Protein AF-A0A8I1LEV1-F1 (afdb_monomer_lite)

Radius of gyration: 18.65 Å; chains: 1; bounding box: 27×51×37 Å

Sequence (97 aa):
MQTAKLFINGRSQAVRLPKNLRFSGTDVFIGKIGKMVVLIPKDDRGHHSSIALINLPMILWIAEINLARILGKDSSAIHARYKHLYLYNQEKTSQCY

Secondary structure (DSSP, 8-state):
-----EEEETTEEEEPPPGGG--SSS-EEEEEETTEEEEEES--TTSTTHHHHHHHHHHHHHHHHHHHHHTT---HHHHHHHHHHHHHHHHHHHTT-

Structure (mmCIF, N/CA/C/O backbone):
data_AF-A0A8I1LEV1-F1
#
_entry.id   AF-A0A8I1LEV1-F1
#
loop_
_atom_site.group_PDB
_atom_site.id
_atom_site.type_symbol
_atom_site.label_atom_id
_atom_site.label_alt_id
_atom_site.label_comp_id
_atom_site.label_asym_id
_atom_site.label_entity_id
_atom_site.label_seq_id
_atom_site.pdbx_PDB_ins_code
_atom_site.Cartn_x
_atom_site.Cartn_y
_atom_site.Cartn_z
_atom_site.occupancy
_atom_site.B_iso_or_equiv
_atom_site.auth_seq_id
_atom_site.auth_comp_id
_atom_site.auth_asym_id
_atom_site.auth_atom_id
_atom_site.pdbx_PDB_model_num
ATOM 1 N N . MET A 1 1 ? -15.257 -4.211 5.686 1.00 68.12 1 MET A N 1
ATOM 2 C CA . MET A 1 1 ? -13.779 -4.266 5.748 1.00 68.12 1 MET A CA 1
ATOM 3 C C . MET A 1 1 ? -13.326 -5.520 5.014 1.00 68.12 1 MET A C 1
ATOM 5 O O . MET A 1 1 ? -13.869 -6.578 5.303 1.00 68.12 1 MET A O 1
ATOM 9 N N . GLN A 1 2 ? -12.433 -5.412 4.028 1.00 84.25 2 GLN A N 1
ATOM 10 C CA . GLN A 1 2 ? -11.909 -6.578 3.300 1.00 84.25 2 GLN A CA 1
ATOM 11 C C . GLN A 1 2 ? -10.573 -7.013 3.911 1.00 84.25 2 GLN A C 1
ATOM 13 O O . GLN A 1 2 ? -9.787 -6.170 4.337 1.00 84.25 2 GLN A O 1
ATOM 18 N N . THR A 1 3 ? -10.321 -8.319 3.963 1.00 91.50 3 THR A N 1
ATOM 19 C CA . THR A 1 3 ? -9.046 -8.893 4.410 1.00 91.50 3 THR A CA 1
ATOM 20 C C . THR A 1 3 ? -8.311 -9.506 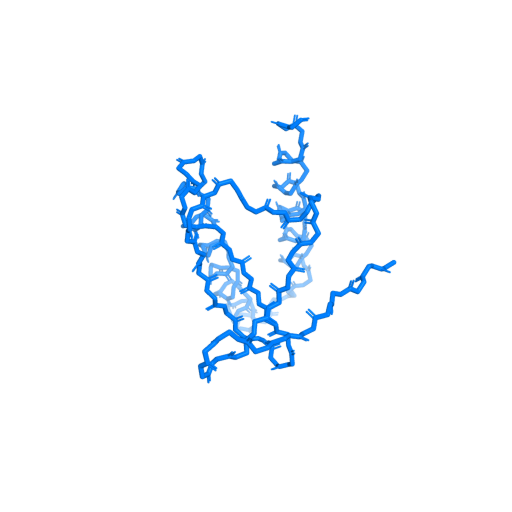3.220 1.00 91.50 3 THR A C 1
ATOM 22 O O . THR A 1 3 ? -8.925 -9.930 2.241 1.00 91.50 3 THR A O 1
ATOM 25 N N . ALA A 1 4 ? -6.984 -9.547 3.291 1.00 92.94 4 ALA A N 1
ATOM 26 C CA . ALA A 1 4 ? -6.143 -10.207 2.300 1.00 92.94 4 ALA A CA 1
ATOM 27 C C . ALA A 1 4 ? -5.310 -11.292 2.982 1.00 92.94 4 ALA A C 1
ATOM 29 O O . ALA A 1 4 ? -4.886 -11.135 4.128 1.00 92.94 4 ALA A O 1
ATOM 30 N N . LYS A 1 5 ? -5.065 -12.400 2.278 1.00 93.50 5 LYS A N 1
ATOM 31 C CA . LYS A 1 5 ? -4.175 -13.450 2.779 1.00 93.50 5 LYS A CA 1
ATOM 32 C C . LYS A 1 5 ? -2.717 -13.037 2.588 1.00 93.50 5 LYS A C 1
ATOM 34 O O . LYS A 1 5 ? -2.328 -12.584 1.508 1.00 93.50 5 LYS A O 1
ATOM 39 N N . LEU A 1 6 ? -1.926 -13.247 3.636 1.00 96.00 6 LEU A N 1
ATOM 40 C CA . LEU A 1 6 ? -0.470 -13.210 3.576 1.00 96.00 6 LEU A CA 1
ATOM 41 C C . LEU A 1 6 ? 0.038 -14.537 3.014 1.00 96.00 6 LEU A C 1
ATOM 43 O O . LEU A 1 6 ? -0.513 -15.596 3.319 1.00 96.00 6 LEU A O 1
ATOM 47 N N . PHE A 1 7 ? 1.082 -14.482 2.201 1.00 97.44 7 PHE A N 1
ATOM 48 C CA . PHE A 1 7 ? 1.742 -15.665 1.660 1.00 97.44 7 PHE A CA 1
ATOM 49 C C . PHE A 1 7 ? 3.243 -15.414 1.505 1.00 97.44 7 PHE A C 1
ATOM 51 O O . PHE A 1 7 ? 3.711 -14.288 1.672 1.00 97.44 7 PHE A O 1
ATOM 58 N N . ILE A 1 8 ? 4.002 -16.467 1.212 1.00 97.94 8 ILE A N 1
ATOM 59 C CA . ILE A 1 8 ? 5.441 -16.377 0.956 1.00 97.94 8 ILE A CA 1
ATOM 60 C C . ILE A 1 8 ? 5.683 -16.390 -0.555 1.00 97.94 8 ILE A C 1
ATOM 62 O O . ILE A 1 8 ? 5.133 -17.229 -1.266 1.00 97.94 8 ILE A O 1
ATOM 66 N N . ASN A 1 9 ? 6.505 -15.461 -1.039 1.00 96.12 9 ASN A N 1
ATOM 67 C CA . ASN A 1 9 ? 7.028 -15.436 -2.400 1.00 96.12 9 ASN A CA 1
ATOM 68 C C . ASN A 1 9 ? 8.561 -15.497 -2.332 1.00 96.12 9 ASN A C 1
ATOM 70 O O . ASN A 1 9 ? 9.213 -14.541 -1.906 1.00 96.12 9 ASN A O 1
ATOM 74 N N . GLY A 1 10 ? 9.135 -16.650 -2.681 1.00 96.56 10 GLY A N 1
ATOM 75 C CA . GLY A 1 10 ? 10.556 -16.919 -2.469 1.00 96.56 10 GLY A CA 1
ATOM 76 C C . GLY A 1 10 ? 10.918 -16.889 -0.981 1.00 96.56 10 GLY A C 1
ATOM 77 O O . GLY A 1 10 ? 10.407 -17.685 -0.200 1.00 96.56 10 GLY A O 1
ATOM 78 N N . ARG A 1 11 ? 11.800 -15.963 -0.583 1.00 97.44 11 ARG A N 1
ATOM 79 C CA . ARG A 1 11 ? 12.214 -15.754 0.822 1.00 97.44 11 ARG A CA 1
ATOM 80 C C . ARG A 1 11 ? 11.486 -14.586 1.501 1.00 97.44 11 ARG A C 1
ATOM 82 O O . ARG A 1 11 ? 11.838 -14.213 2.616 1.00 97.44 11 ARG A O 1
ATOM 89 N N . SER A 1 12 ? 10.500 -13.991 0.833 1.00 97.31 12 SER A N 1
ATOM 90 C CA . SER A 1 12 ? 9.831 -12.769 1.282 1.00 97.31 12 SER A CA 1
ATOM 91 C C . SER A 1 12 ? 8.356 -13.010 1.586 1.00 97.31 12 SER A C 1
ATOM 93 O O . SER A 1 12 ? 7.703 -13.846 0.964 1.00 97.31 12 SER A O 1
ATOM 95 N N . GLN A 1 13 ? 7.812 -12.240 2.527 1.00 97.12 13 GLN A N 1
ATOM 96 C CA . GLN A 1 13 ? 6.372 -12.179 2.761 1.00 97.12 13 GLN A CA 1
ATOM 97 C C . GLN A 1 13 ? 5.709 -11.256 1.732 1.00 97.12 13 GLN A C 1
ATOM 99 O O . GLN A 1 13 ? 6.248 -10.205 1.391 1.00 97.12 13 GLN A O 1
ATOM 104 N N . ALA A 1 14 ? 4.529 -11.641 1.257 1.00 96.31 14 ALA A N 1
ATOM 105 C CA . ALA A 1 14 ? 3.751 -10.907 0.272 1.00 96.31 14 ALA A CA 1
ATOM 106 C C . ALA A 1 14 ? 2.257 -10.887 0.629 1.00 96.31 14 ALA A C 1
ATOM 108 O O . ALA A 1 14 ? 1.747 -11.743 1.358 1.00 96.31 14 ALA A O 1
ATOM 109 N N . VAL A 1 15 ? 1.547 -9.901 0.076 1.00 95.56 15 VAL A N 1
ATOM 110 C CA . VAL A 1 15 ? 0.089 -9.750 0.182 1.00 95.56 15 VAL A CA 1
ATOM 111 C C . VAL A 1 15 ? -0.507 -9.792 -1.216 1.00 95.56 15 VAL A C 1
ATOM 113 O O . VAL A 1 15 ? -0.001 -9.140 -2.128 1.00 95.56 15 VAL A O 1
ATOM 116 N N . ARG A 1 16 ? -1.588 -10.553 -1.410 1.00 94.38 16 ARG A N 1
ATOM 117 C CA . ARG A 1 16 ? -2.297 -10.573 -2.695 1.00 94.38 16 ARG A CA 1
ATOM 118 C C . ARG A 1 16 ? -3.364 -9.488 -2.695 1.00 94.38 16 ARG A C 1
ATOM 120 O O . ARG A 1 16 ? -4.307 -9.568 -1.913 1.00 94.38 16 ARG A O 1
ATOM 127 N N . LEU A 1 17 ? -3.241 -8.516 -3.596 1.00 93.31 17 LEU A N 1
ATOM 128 C CA . LEU A 1 17 ? -4.230 -7.450 -3.735 1.00 93.31 17 LEU A CA 1
ATOM 129 C C . LEU A 1 17 ? -5.499 -7.962 -4.449 1.00 93.31 17 LEU A C 1
ATOM 131 O O . LEU A 1 17 ? -5.400 -8.526 -5.550 1.00 93.31 17 LEU A O 1
ATOM 135 N N . PRO A 1 18 ? -6.693 -7.772 -3.850 1.00 91.38 18 PRO A N 1
ATOM 136 C CA . PRO A 1 18 ? -7.975 -7.939 -4.530 1.00 91.38 18 PRO A CA 1
ATOM 137 C C . PRO A 1 18 ? -8.052 -7.106 -5.812 1.00 91.38 18 PRO A C 1
ATOM 139 O O . PRO A 1 18 ? -7.385 -6.082 -5.929 1.00 91.38 18 PRO A O 1
ATOM 142 N N . LYS A 1 19 ? -8.874 -7.528 -6.782 1.00 90.81 19 LYS A N 1
ATOM 143 C CA . LYS A 1 19 ? -8.949 -6.896 -8.115 1.00 90.81 19 LYS A CA 1
ATOM 144 C C . LYS A 1 19 ? -9.206 -5.383 -8.045 1.00 90.81 19 LYS A C 1
ATOM 146 O O . LYS A 1 19 ? -8.584 -4.641 -8.791 1.00 90.81 19 LYS A O 1
ATOM 151 N N . ASN A 1 20 ? -10.076 -4.953 -7.136 1.00 90.50 20 ASN A N 1
ATOM 152 C CA . ASN A 1 20 ? -10.455 -3.557 -6.903 1.00 90.50 20 ASN A CA 1
ATOM 153 C C . ASN A 1 20 ? -9.393 -2.718 -6.166 1.00 90.50 20 ASN A C 1
ATOM 155 O O . ASN A 1 20 ? -9.575 -1.515 -6.050 1.00 90.50 20 ASN A O 1
ATOM 159 N N . LEU A 1 21 ? -8.323 -3.331 -5.647 1.00 90.75 21 LEU A N 1
ATOM 160 C CA . LEU A 1 21 ? -7.245 -2.656 -4.907 1.00 90.75 21 LEU A CA 1
ATOM 161 C C . LEU A 1 21 ? -5.888 -2.759 -5.622 1.00 90.75 21 LEU A C 1
ATOM 163 O O . LEU A 1 21 ? -4.846 -2.561 -5.003 1.00 90.75 21 LEU A O 1
ATOM 167 N N . ARG A 1 22 ? -5.873 -3.147 -6.902 1.00 90.44 22 ARG A N 1
ATOM 168 C CA . ARG A 1 22 ? -4.637 -3.238 -7.689 1.00 90.44 22 ARG A CA 1
ATOM 169 C C . ARG A 1 22 ? -4.189 -1.852 -8.139 1.00 90.44 22 ARG A C 1
ATOM 171 O O . ARG A 1 22 ? -5.013 -1.031 -8.522 1.00 90.44 22 ARG A O 1
ATOM 178 N N . PHE A 1 23 ? -2.878 -1.640 -8.148 1.00 90.00 23 PHE A N 1
ATOM 179 C CA . PHE A 1 23 ? -2.262 -0.460 -8.747 1.00 90.00 23 PHE A CA 1
ATOM 180 C C . PHE A 1 23 ? -2.147 -0.636 -10.268 1.00 90.00 23 PHE A C 1
ATOM 182 O O . PHE A 1 23 ? -2.026 -1.761 -10.754 1.00 90.00 23 PHE A O 1
ATOM 189 N N . SER A 1 24 ? -2.188 0.469 -11.012 1.00 85.19 24 SER A N 1
ATOM 190 C CA . SER A 1 24 ? -1.978 0.494 -12.466 1.00 85.19 24 SER A CA 1
ATOM 191 C C . SER A 1 24 ? -0.500 0.378 -12.864 1.00 85.19 24 SER A C 1
ATOM 193 O O . SER A 1 24 ? -0.204 -0.092 -13.958 1.00 85.19 2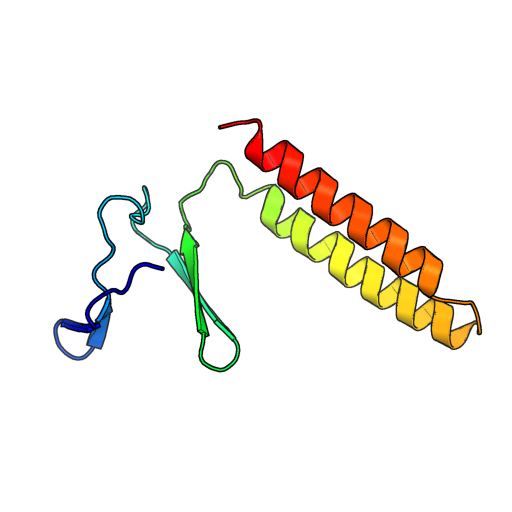4 SER A O 1
ATOM 195 N N . GLY A 1 25 ? 0.418 0.791 -11.984 1.00 85.88 25 GLY A N 1
ATOM 196 C CA . GLY A 1 25 ? 1.865 0.765 -12.215 1.00 85.88 25 GLY A CA 1
ATOM 197 C C . GLY A 1 25 ? 2.559 -0.530 -11.780 1.00 85.88 25 GLY A C 1
ATOM 198 O O . GLY A 1 25 ? 1.948 -1.440 -11.218 1.00 85.88 25 GLY A O 1
ATOM 199 N N . THR A 1 26 ? 3.87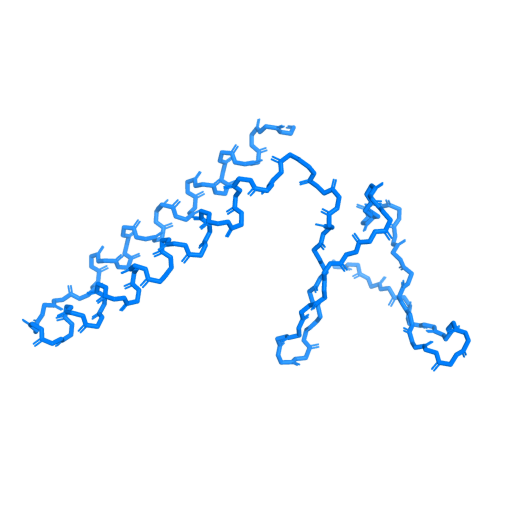2 -0.587 -12.012 1.00 89.12 26 THR A N 1
ATOM 200 C CA . THR A 1 26 ? 4.736 -1.726 -11.649 1.00 89.12 26 THR A CA 1
ATOM 201 C C . THR A 1 26 ? 5.292 -1.639 -10.234 1.00 89.12 26 THR A C 1
ATOM 203 O O . THR A 1 26 ? 5.523 -2.667 -9.600 1.00 89.12 26 THR A O 1
ATOM 206 N N . ASP A 1 27 ? 5.482 -0.421 -9.724 1.00 89.94 27 ASP A N 1
ATOM 207 C CA . ASP A 1 27 ? 6.201 -0.176 -8.480 1.00 89.94 27 ASP A CA 1
ATOM 208 C C . ASP A 1 27 ? 5.438 0.746 -7.528 1.00 89.94 27 ASP A C 1
ATOM 210 O O . ASP A 1 27 ? 4.680 1.636 -7.929 1.00 89.94 27 ASP A O 1
ATOM 214 N N . VAL A 1 28 ? 5.704 0.563 -6.235 1.00 92.00 28 VAL A N 1
ATOM 215 C CA . VAL A 1 28 ? 5.157 1.373 -5.143 1.00 92.00 28 VAL A CA 1
ATOM 216 C C . VAL A 1 28 ? 6.275 1.841 -4.206 1.00 92.00 28 VAL A C 1
ATOM 218 O O . VAL A 1 28 ? 7.282 1.157 -4.019 1.00 92.00 28 VAL A O 1
ATOM 221 N N . PHE A 1 29 ? 6.110 3.010 -3.596 1.00 86.94 29 PHE A N 1
ATOM 222 C CA . PHE A 1 29 ? 6.800 3.377 -2.366 1.00 86.94 29 PHE A CA 1
ATOM 223 C C . PHE A 1 29 ? 6.146 2.666 -1.180 1.00 86.94 29 PHE A C 1
ATOM 225 O O . PHE A 1 29 ? 4.934 2.444 -1.166 1.00 86.94 29 PHE A O 1
ATOM 232 N N . ILE A 1 30 ? 6.953 2.326 -0.176 1.00 90.31 30 ILE A N 1
ATOM 233 C CA . ILE A 1 30 ? 6.515 1.601 1.018 1.00 90.31 30 ILE A CA 1
ATOM 234 C C . ILE A 1 30 ? 6.887 2.427 2.247 1.00 90.31 30 ILE A C 1
ATOM 236 O O . ILE A 1 30 ? 8.044 2.805 2.413 1.00 90.31 30 ILE A O 1
ATOM 240 N N . GLY A 1 31 ? 5.910 2.680 3.116 1.00 85.19 31 GLY A N 1
ATOM 241 C CA . GLY A 1 31 ? 6.097 3.328 4.413 1.00 85.19 31 GLY A CA 1
ATOM 242 C C . GLY A 1 31 ? 5.517 2.485 5.546 1.00 85.19 31 GLY A C 1
ATOM 243 O O . GLY A 1 31 ? 4.546 1.754 5.351 1.00 85.19 31 GLY A O 1
ATOM 244 N N . LYS A 1 32 ? 6.094 2.587 6.746 1.00 88.81 32 LYS A N 1
ATOM 245 C CA . LYS A 1 32 ? 5.601 1.900 7.948 1.00 88.81 32 LYS A CA 1
ATOM 246 C C . LYS A 1 32 ? 5.246 2.916 9.027 1.00 88.81 32 LYS A C 1
ATOM 248 O O . LYS A 1 32 ? 6.075 3.746 9.381 1.00 88.81 32 LYS A O 1
ATOM 253 N N . ILE A 1 33 ? 4.035 2.814 9.574 1.00 88.31 33 ILE A N 1
ATOM 254 C CA . ILE A 1 33 ? 3.544 3.664 10.667 1.00 88.31 33 ILE A CA 1
ATOM 255 C C . ILE A 1 33 ? 3.007 2.744 11.763 1.00 88.31 33 ILE A C 1
ATOM 257 O O . ILE A 1 33 ? 1.946 2.134 11.627 1.00 88.31 33 ILE A O 1
ATOM 261 N N . GLY A 1 34 ? 3.778 2.579 12.840 1.00 93.25 34 GLY A N 1
ATOM 262 C CA . GLY A 1 34 ? 3.467 1.609 13.891 1.00 93.25 34 GLY A CA 1
ATOM 263 C C . GLY A 1 34 ? 3.343 0.184 13.333 1.00 93.25 34 GLY A C 1
ATOM 264 O O . GLY A 1 34 ? 4.323 -0.393 12.856 1.00 93.25 34 GLY A O 1
ATOM 265 N N . LYS A 1 35 ? 2.131 -0.384 13.391 1.00 90.94 35 LYS A N 1
ATOM 266 C CA . LYS A 1 35 ? 1.802 -1.720 12.853 1.00 90.94 35 LYS A CA 1
ATOM 267 C C . LYS A 1 35 ? 1.241 -1.691 11.422 1.00 90.94 35 LYS A C 1
ATOM 269 O O . LYS A 1 35 ? 0.948 -2.747 10.872 1.00 90.94 35 LYS A O 1
ATOM 274 N N . MET A 1 36 ? 1.079 -0.510 10.827 1.00 90.12 36 MET A N 1
ATOM 275 C CA . MET A 1 36 ? 0.502 -0.331 9.495 1.00 90.12 36 MET A CA 1
ATOM 276 C C . MET A 1 36 ? 1.596 -0.231 8.431 1.00 90.12 36 MET A C 1
ATOM 278 O O . MET A 1 36 ? 2.654 0.356 8.672 1.00 90.12 36 MET A O 1
ATOM 282 N N . VAL A 1 37 ? 1.313 -0.770 7.245 1.00 92.75 37 VAL A N 1
ATOM 283 C CA . VAL A 1 37 ? 2.127 -0.598 6.035 1.00 92.75 37 VAL A CA 1
ATOM 284 C C . VAL A 1 37 ? 1.311 0.198 5.027 1.00 92.75 37 VAL A C 1
ATOM 286 O O . VAL A 1 37 ? 0.168 -0.151 4.740 1.00 92.75 37 VAL A O 1
ATOM 289 N N . VAL A 1 38 ? 1.900 1.270 4.509 1.00 90.25 38 VAL A N 1
ATOM 290 C CA . VAL A 1 38 ? 1.309 2.160 3.509 1.00 90.25 38 VAL A CA 1
ATOM 291 C C . VAL A 1 38 ? 2.036 1.935 2.189 1.00 90.25 38 VAL A C 1
ATOM 293 O O . VAL A 1 38 ? 3.266 1.966 2.150 1.00 90.25 38 VAL A O 1
ATOM 296 N N . LEU A 1 39 ? 1.275 1.695 1.122 1.00 91.69 39 LEU A N 1
ATOM 297 C CA . LEU A 1 39 ? 1.781 1.518 -0.238 1.00 91.69 39 LEU A CA 1
ATOM 298 C C . LEU A 1 39 ? 1.302 2.693 -1.094 1.00 91.69 39 LEU A C 1
ATOM 300 O O . LEU A 1 39 ? 0.112 3.005 -1.074 1.00 91.69 39 LEU A O 1
ATOM 304 N N . ILE A 1 40 ? 2.211 3.334 -1.827 1.00 86.88 40 ILE A N 1
ATOM 305 C CA . ILE A 1 40 ? 1.918 4.511 -2.662 1.00 86.88 40 ILE A CA 1
ATOM 306 C C . ILE A 1 40 ? 2.446 4.244 -4.079 1.00 86.88 40 ILE A C 1
ATOM 308 O O . ILE A 1 40 ? 3.630 3.942 -4.204 1.00 86.88 40 ILE A O 1
ATOM 312 N N . PRO A 1 41 ? 1.641 4.332 -5.149 1.00 87.25 41 PRO A N 1
ATOM 313 C CA . PRO A 1 41 ? 2.111 4.073 -6.513 1.00 87.25 41 PRO A CA 1
ATOM 314 C C . PRO A 1 41 ? 3.227 5.039 -6.940 1.00 87.25 41 PRO A C 1
ATOM 316 O O . PRO A 1 41 ? 3.149 6.239 -6.689 1.00 87.25 41 PRO A O 1
ATOM 319 N N . LYS A 1 42 ? 4.278 4.516 -7.590 1.00 81.56 42 LYS A N 1
ATOM 320 C CA . LYS A 1 42 ? 5.388 5.327 -8.131 1.00 81.56 42 LYS A CA 1
ATOM 321 C C . LYS A 1 42 ? 5.071 5.943 -9.488 1.00 81.56 42 LYS A C 1
ATOM 323 O O . LYS A 1 42 ? 5.442 7.086 -9.747 1.00 81.56 42 LYS A O 1
ATOM 328 N N . ASP A 1 43 ? 4.407 5.170 -10.344 1.00 72.12 43 ASP A N 1
ATOM 329 C CA . ASP A 1 43 ? 4.139 5.537 -11.740 1.00 72.12 43 ASP A CA 1
ATOM 330 C C . ASP A 1 43 ? 2.896 6.420 -11.906 1.00 72.12 43 ASP A C 1
ATOM 332 O O . ASP A 1 43 ? 2.361 6.577 -13.001 1.00 72.12 43 ASP A O 1
ATOM 336 N N . ASP A 1 44 ? 2.419 7.019 -10.817 1.00 64.31 44 ASP A N 1
ATOM 337 C CA . ASP A 1 44 ? 1.319 7.961 -10.894 1.00 64.31 44 ASP A CA 1
ATOM 338 C C . ASP A 1 44 ? 1.822 9.320 -11.404 1.00 64.31 44 ASP A C 1
ATOM 340 O O . ASP A 1 44 ? 1.988 10.299 -10.674 1.00 64.31 44 ASP A O 1
ATOM 344 N N . ARG A 1 45 ? 2.150 9.348 -12.702 1.00 52.72 45 ARG A N 1
ATOM 345 C CA . ARG A 1 45 ? 2.647 10.510 -13.453 1.00 52.72 45 ARG A CA 1
ATOM 346 C C . ARG A 1 45 ? 1.668 11.694 -13.434 1.00 52.72 45 ARG A C 1
ATOM 348 O O . ARG A 1 45 ? 2.085 12.804 -13.748 1.00 52.72 45 ARG A O 1
ATOM 355 N N . GLY A 1 46 ? 0.418 11.489 -13.006 1.00 50.47 46 GLY A N 1
ATOM 356 C CA . GLY A 1 46 ? -0.573 12.546 -12.778 1.00 50.47 46 GLY A CA 1
ATOM 357 C C . GLY A 1 46 ? -0.456 13.274 -11.431 1.00 50.47 46 GLY A C 1
ATOM 358 O O . GLY A 1 46 ? -1.036 14.344 -11.278 1.00 50.47 46 GLY A O 1
ATOM 359 N N . HIS A 1 47 ? 0.315 12.751 -10.467 1.00 49.44 47 HIS A N 1
ATOM 360 C CA . HIS A 1 47 ? 0.302 13.229 -9.074 1.00 49.44 47 HIS A CA 1
ATOM 361 C C . HIS A 1 47 ? 1.662 13.703 -8.523 1.00 49.44 47 HIS A C 1
ATOM 363 O O . HIS A 1 47 ? 1.747 14.124 -7.365 1.00 49.44 47 HIS A O 1
ATOM 369 N N . HIS A 1 48 ? 2.727 13.739 -9.336 1.00 43.12 48 HIS A N 1
ATOM 370 C CA . HIS A 1 48 ? 4.037 14.282 -8.917 1.00 43.12 48 HIS A CA 1
ATOM 371 C C . HIS A 1 48 ? 4.011 15.788 -8.592 1.00 43.12 48 HIS A C 1
ATOM 373 O O . HIS A 1 48 ? 4.912 16.283 -7.921 1.00 43.12 48 HIS A O 1
ATOM 379 N N . SER A 1 49 ? 2.952 16.514 -8.960 1.00 43.69 49 SER A N 1
ATOM 380 C CA . SER A 1 49 ? 2.717 17.886 -8.484 1.00 43.69 49 SER A CA 1
ATOM 381 C C . SER A 1 49 ? 2.143 17.947 -7.059 1.00 43.69 49 SER A C 1
ATOM 383 O O . SER A 1 49 ? 2.243 18.980 -6.406 1.00 43.69 49 SER A O 1
ATOM 385 N N . SER A 1 50 ? 1.580 16.853 -6.532 1.00 50.16 50 SER A N 1
ATOM 386 C CA . SER A 1 50 ? 0.839 16.848 -5.261 1.00 50.16 50 SER A CA 1
ATOM 387 C C . SER A 1 50 ? 1.698 16.469 -4.051 1.00 50.16 50 SER A C 1
ATOM 389 O O . SER A 1 50 ? 1.485 17.003 -2.972 1.00 50.16 50 SER A O 1
ATOM 391 N N . ILE A 1 51 ? 2.706 15.601 -4.185 1.00 46.81 51 ILE A N 1
ATOM 392 C CA . ILE A 1 51 ? 3.514 15.147 -3.029 1.00 46.81 51 ILE A CA 1
ATOM 393 C C . ILE A 1 51 ? 4.395 16.282 -2.469 1.00 46.81 51 ILE A C 1
ATOM 395 O O . ILE A 1 51 ? 4.573 16.394 -1.254 1.00 46.81 51 ILE A O 1
ATOM 399 N N . ALA A 1 52 ? 4.879 17.181 -3.332 1.00 44.78 52 ALA A N 1
ATOM 400 C CA . ALA A 1 52 ? 5.544 18.413 -2.902 1.00 44.78 52 ALA A CA 1
ATOM 401 C C . ALA A 1 52 ? 4.558 19.389 -2.223 1.00 44.78 52 ALA A C 1
ATOM 403 O O . ALA A 1 52 ? 4.889 19.994 -1.203 1.00 44.78 52 ALA A O 1
ATOM 404 N N . LEU A 1 53 ? 3.323 19.481 -2.732 1.00 48.41 53 LEU A N 1
ATOM 405 C CA . LEU A 1 53 ? 2.259 20.338 -2.195 1.00 48.41 53 LEU A CA 1
ATOM 406 C C . LEU A 1 53 ? 1.563 19.777 -0.943 1.00 48.41 53 LEU A C 1
ATOM 408 O O . LEU A 1 53 ? 0.896 20.537 -0.255 1.00 48.41 53 LEU A O 1
ATOM 412 N N . ILE A 1 54 ? 1.704 18.489 -0.615 1.00 51.53 54 ILE A N 1
ATOM 413 C CA . ILE A 1 54 ? 1.143 17.885 0.609 1.00 51.53 54 ILE A CA 1
ATOM 414 C C . ILE A 1 54 ? 2.072 18.115 1.811 1.00 51.53 54 ILE A C 1
ATOM 416 O O . ILE A 1 54 ? 1.600 18.333 2.927 1.00 51.53 54 ILE A O 1
ATOM 420 N N . ASN A 1 55 ? 3.391 18.119 1.595 1.00 51.09 55 ASN A N 1
ATOM 421 C CA . ASN A 1 55 ? 4.367 18.314 2.673 1.00 51.09 55 ASN A CA 1
ATOM 422 C C . ASN A 1 55 ? 4.560 19.789 3.052 1.00 51.09 55 ASN A C 1
ATOM 424 O O . ASN A 1 55 ? 4.794 20.099 4.220 1.00 51.09 55 ASN A O 1
ATOM 428 N N . LEU A 1 56 ? 4.428 20.704 2.087 1.00 55.94 56 LEU A N 1
ATOM 429 C CA . LEU A 1 56 ? 4.629 22.134 2.313 1.00 55.94 56 LEU A CA 1
ATOM 430 C C . LEU A 1 56 ? 3.619 22.777 3.290 1.00 55.94 56 LEU A C 1
ATOM 432 O O . LEU A 1 56 ? 4.066 23.479 4.197 1.00 55.94 56 LEU A O 1
ATOM 436 N N . PRO A 1 57 ? 2.293 22.531 3.202 1.00 67.69 57 PRO A N 1
ATOM 437 C CA . PRO A 1 57 ? 1.344 23.108 4.144 1.00 67.69 57 PRO A CA 1
ATOM 438 C C . PRO A 1 57 ? 1.529 22.518 5.545 1.00 67.69 57 PRO A C 1
ATOM 440 O O . PRO A 1 57 ? 1.374 23.246 6.517 1.00 67.69 57 PRO A O 1
ATOM 443 N N . MET A 1 58 ? 1.932 21.249 5.673 1.00 65.62 58 MET A N 1
ATOM 444 C CA . MET A 1 58 ? 2.091 20.592 6.976 1.00 65.62 58 MET A CA 1
ATOM 445 C C . MET A 1 58 ? 3.321 21.107 7.734 1.00 65.62 58 MET A C 1
ATOM 447 O O . MET A 1 58 ? 3.236 21.405 8.924 1.00 65.62 58 MET A O 1
ATOM 451 N N . ILE A 1 59 ? 4.444 21.300 7.036 1.00 73.69 59 ILE A N 1
ATOM 452 C CA . ILE A 1 59 ? 5.661 21.888 7.617 1.00 73.69 59 ILE A CA 1
ATOM 453 C C . ILE A 1 59 ? 5.437 23.363 7.974 1.00 73.69 59 ILE A C 1
ATOM 455 O O . ILE A 1 59 ? 5.802 23.788 9.071 1.00 73.69 59 ILE A O 1
ATOM 459 N N . LEU A 1 60 ? 4.793 24.132 7.087 1.00 73.50 60 LEU A N 1
ATOM 460 C CA . LEU A 1 60 ? 4.453 25.531 7.356 1.00 73.50 60 LEU A CA 1
ATOM 461 C C . LEU A 1 60 ? 3.487 25.653 8.546 1.00 73.50 60 LEU A C 1
ATOM 463 O O . LEU A 1 60 ? 3.673 26.508 9.405 1.00 73.50 60 LEU A O 1
ATOM 467 N N . TRP A 1 61 ? 2.519 24.744 8.659 1.00 77.81 61 TRP A N 1
ATOM 468 C CA . TRP A 1 61 ? 1.585 24.674 9.783 1.00 77.81 61 TRP A CA 1
ATOM 469 C C . TRP A 1 61 ? 2.273 24.361 11.116 1.00 77.81 61 TRP A C 1
ATOM 471 O O . TRP A 1 61 ? 1.997 25.023 12.117 1.00 77.81 61 TRP A O 1
ATOM 481 N N . ILE A 1 62 ? 3.211 23.405 11.145 1.00 76.75 62 ILE A N 1
ATOM 482 C CA . ILE A 1 62 ? 4.013 23.125 12.348 1.00 76.75 62 ILE A CA 1
ATOM 483 C C . ILE A 1 62 ? 4.785 24.382 12.777 1.00 76.75 62 ILE A C 1
ATOM 485 O O . ILE A 1 62 ? 4.839 24.695 13.969 1.00 76.75 62 ILE A O 1
ATOM 489 N N . ALA A 1 63 ? 5.354 25.124 11.823 1.00 81.31 63 ALA A N 1
ATOM 490 C CA . ALA A 1 63 ? 6.050 26.374 12.109 1.00 81.31 63 ALA A CA 1
ATOM 491 C C . ALA A 1 63 ? 5.101 27.452 12.667 1.00 81.31 63 ALA A C 1
ATOM 493 O O . ALA A 1 63 ? 5.425 28.075 13.678 1.00 81.31 63 ALA A O 1
ATOM 494 N N . GLU A 1 64 ? 3.912 27.627 12.081 1.00 79.12 64 GLU A N 1
ATOM 495 C CA . GLU A 1 64 ? 2.898 28.578 12.557 1.00 79.12 64 GLU A CA 1
ATOM 496 C C . GLU A 1 64 ? 2.384 28.240 13.967 1.00 79.12 64 GLU A C 1
ATOM 498 O O . GLU A 1 64 ? 2.220 29.141 14.788 1.00 79.12 64 GLU A O 1
ATOM 503 N N . ILE A 1 65 ? 2.191 26.956 14.294 1.00 77.88 65 ILE A N 1
ATOM 504 C CA . ILE A 1 65 ? 1.800 26.517 15.646 1.00 77.88 65 ILE A CA 1
ATOM 505 C C . ILE A 1 65 ? 2.901 26.799 16.661 1.00 77.88 65 ILE A C 1
ATOM 507 O O . ILE A 1 65 ? 2.628 27.305 17.751 1.00 77.88 65 ILE A O 1
ATOM 511 N N . ASN A 1 66 ? 4.144 26.455 16.329 1.00 80.75 66 ASN A N 1
ATOM 512 C CA . ASN A 1 66 ? 5.264 26.694 17.231 1.00 80.75 66 ASN A CA 1
ATOM 513 C C . ASN A 1 66 ? 5.465 28.196 17.461 1.00 80.75 66 ASN A C 1
ATOM 515 O O . ASN A 1 66 ? 5.677 28.614 18.599 1.00 80.75 66 ASN A O 1
ATOM 519 N N . LEU A 1 67 ? 5.295 29.016 16.421 1.00 82.31 67 LEU A N 1
ATOM 520 C CA . LEU A 1 67 ? 5.339 30.470 16.529 1.00 82.31 67 LEU A CA 1
ATOM 521 C C . LEU A 1 67 ? 4.176 31.024 17.368 1.00 82.31 67 LEU A C 1
ATOM 523 O O . LEU A 1 67 ? 4.403 31.860 18.238 1.00 82.31 67 LEU A O 1
ATOM 527 N N . ALA A 1 68 ? 2.946 30.539 17.176 1.00 79.12 68 ALA A N 1
ATOM 528 C CA . ALA A 1 68 ? 1.794 30.945 17.985 1.00 79.12 68 ALA A CA 1
ATOM 529 C C . ALA A 1 68 ? 1.984 30.598 19.470 1.00 79.12 68 ALA A C 1
ATOM 531 O O . ALA A 1 68 ? 1.671 31.420 20.331 1.00 79.12 68 ALA A O 1
ATOM 532 N N . ARG A 1 69 ? 2.579 29.433 19.766 1.00 76.19 69 ARG A N 1
ATOM 533 C CA . ARG A 1 69 ? 2.938 29.022 21.131 1.00 76.19 69 ARG A CA 1
ATOM 534 C C . ARG A 1 69 ? 4.001 29.938 21.749 1.00 76.19 69 ARG A C 1
ATOM 536 O O . ARG A 1 69 ? 3.848 30.310 22.907 1.00 76.19 69 ARG A O 1
ATOM 543 N N . ILE A 1 70 ? 5.032 30.331 20.996 1.00 82.94 70 ILE A N 1
ATOM 544 C CA . ILE A 1 70 ? 6.066 31.279 21.461 1.00 82.94 70 ILE A CA 1
ATOM 545 C C . ILE A 1 70 ? 5.467 32.669 21.724 1.00 82.94 70 ILE A C 1
ATOM 547 O O . ILE A 1 70 ? 5.831 33.327 22.693 1.00 82.94 70 ILE A O 1
ATOM 551 N N . LEU A 1 71 ? 4.525 33.106 20.887 1.00 80.69 71 LEU A N 1
ATOM 552 C CA . LEU A 1 71 ? 3.878 34.417 20.986 1.00 80.69 71 LEU A CA 1
ATOM 553 C C . LEU A 1 71 ? 2.674 34.451 21.948 1.00 80.69 71 LEU A C 1
ATOM 555 O O . LEU A 1 71 ? 2.011 35.483 22.040 1.00 80.69 71 LEU A O 1
ATOM 559 N N . GLY A 1 72 ? 2.354 33.344 22.631 1.00 79.81 72 GLY A N 1
ATOM 560 C CA . GLY A 1 72 ? 1.217 33.250 23.555 1.00 79.81 72 GLY A CA 1
ATOM 561 C C . GLY A 1 72 ? -0.162 33.398 22.895 1.00 79.81 72 GLY A C 1
ATOM 562 O O . GLY A 1 72 ? -1.126 33.755 23.569 1.00 79.81 72 GLY A O 1
ATOM 563 N N . LYS A 1 73 ? -0.272 33.162 21.581 1.00 76.06 73 LYS A N 1
ATOM 564 C CA . LYS A 1 73 ? -1.526 33.283 20.822 1.00 76.06 73 LYS A CA 1
ATOM 565 C C . LYS A 1 73 ? -2.294 31.963 20.801 1.00 76.06 73 LYS A C 1
ATOM 567 O O . LYS A 1 73 ? -1.707 30.889 20.654 1.00 76.06 73 LYS A O 1
ATOM 572 N N . ASP A 1 74 ? -3.620 32.052 20.892 1.00 72.69 74 ASP A N 1
ATOM 573 C CA . ASP A 1 74 ? -4.495 30.885 20.783 1.00 72.69 74 ASP A CA 1
ATOM 574 C C . ASP A 1 74 ? -4.323 30.205 19.412 1.00 72.69 74 ASP A C 1
ATOM 576 O O . ASP A 1 74 ? -4.442 30.820 18.351 1.00 72.69 74 ASP A O 1
ATOM 580 N N . SER A 1 75 ? -4.003 28.912 19.449 1.00 70.06 75 SER A N 1
ATOM 581 C CA . SER A 1 75 ? -3.707 28.089 18.275 1.00 70.06 75 SER A CA 1
ATOM 582 C C . SER A 1 75 ? -4.961 27.450 17.664 1.00 70.06 75 SER A C 1
ATOM 584 O O . SER A 1 75 ? -4.869 26.802 16.617 1.00 70.06 75 SER A O 1
ATOM 586 N N . SER A 1 76 ? -6.130 27.611 18.291 1.00 70.81 76 SER A N 1
ATOM 587 C CA . SER A 1 76 ? -7.405 27.023 17.858 1.00 70.81 76 SER A CA 1
ATOM 588 C C . SER A 1 76 ?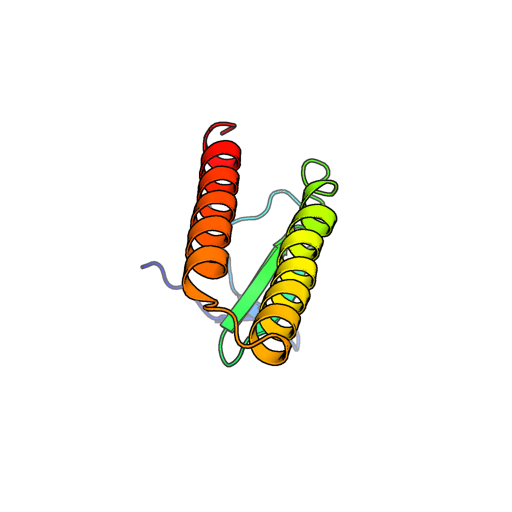 -7.810 27.445 16.434 1.00 70.81 76 SER A C 1
ATOM 590 O O . SER A 1 76 ? -8.201 26.608 15.615 1.00 70.81 76 SER A O 1
ATOM 592 N N . ALA A 1 77 ? -7.612 28.719 16.085 1.00 69.00 77 ALA A N 1
ATOM 593 C CA . ALA A 1 77 ? -7.919 29.267 14.762 1.00 69.00 77 ALA A CA 1
ATOM 594 C C . ALA A 1 77 ? -7.021 28.694 13.646 1.00 69.00 77 ALA A C 1
ATOM 596 O O . ALA A 1 77 ? -7.486 28.438 12.532 1.00 69.00 77 ALA A O 1
ATOM 597 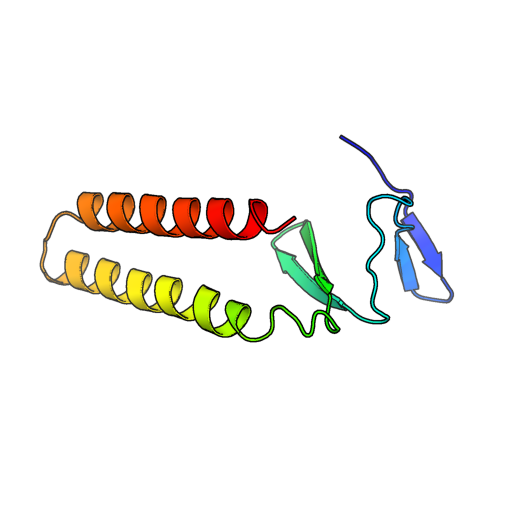N N . ILE A 1 78 ? -5.745 28.430 13.953 1.00 64.88 78 ILE A N 1
ATOM 598 C CA . ILE A 1 78 ? -4.776 27.832 13.018 1.00 64.88 78 ILE A CA 1
ATOM 599 C C . ILE A 1 78 ? -5.182 26.384 12.698 1.00 64.88 78 ILE A C 1
ATOM 601 O O . ILE A 1 78 ? -5.122 25.950 11.546 1.00 64.88 78 ILE A O 1
ATOM 605 N N . HIS A 1 79 ? -5.685 25.650 13.696 1.00 62.06 79 HIS A N 1
ATOM 606 C CA . HIS A 1 79 ? -6.192 24.287 13.514 1.00 62.06 79 HIS A CA 1
ATOM 607 C C . HIS A 1 79 ? -7.456 24.239 12.643 1.00 62.06 79 HIS A C 1
ATOM 609 O O . HIS A 1 79 ? -7.551 23.394 11.752 1.00 62.06 79 HIS A O 1
ATOM 615 N N . ALA A 1 80 ? -8.414 25.146 12.862 1.00 66.12 80 ALA A N 1
ATOM 616 C CA . ALA A 1 80 ? -9.657 25.190 12.089 1.00 66.12 80 ALA A CA 1
ATOM 617 C C . ALA A 1 80 ? -9.402 25.477 10.599 1.00 66.12 80 ALA A C 1
ATOM 619 O O . ALA A 1 80 ? -9.943 24.795 9.725 1.00 66.12 80 ALA A O 1
ATOM 620 N N . ARG A 1 81 ? -8.513 26.434 10.308 1.00 65.44 81 ARG A N 1
ATOM 621 C CA . ARG A 1 81 ? -8.137 26.806 8.939 1.00 65.44 81 ARG A CA 1
ATOM 622 C C . ARG A 1 81 ? -7.422 25.669 8.208 1.00 65.44 81 ARG A C 1
ATOM 624 O O . ARG A 1 81 ? -7.737 25.397 7.050 1.00 65.44 81 ARG A O 1
ATOM 631 N N . TYR A 1 82 ? -6.509 24.973 8.888 1.00 64.44 82 TYR A N 1
ATOM 632 C CA . TYR A 1 82 ? -5.796 23.841 8.298 1.00 64.44 82 TYR A CA 1
ATOM 633 C C . TYR A 1 82 ? -6.726 22.656 8.014 1.00 64.44 82 TYR A C 1
ATOM 635 O O . TYR A 1 82 ? -6.672 22.065 6.936 1.00 64.44 82 TYR A O 1
ATOM 643 N N . LYS A 1 83 ? -7.639 22.351 8.946 1.00 63.69 83 LYS A N 1
ATOM 644 C CA . LYS A 1 83 ? -8.650 21.301 8.770 1.00 63.69 83 LYS A CA 1
ATOM 645 C C . LYS A 1 83 ? -9.533 21.570 7.546 1.00 63.69 83 LYS A C 1
ATOM 647 O O . LYS A 1 83 ? -9.777 20.652 6.770 1.00 63.69 83 LYS A O 1
ATOM 652 N N . HIS A 1 84 ? -9.952 22.819 7.339 1.00 60.91 84 HIS A N 1
ATOM 653 C CA . HIS A 1 84 ? -10.750 23.211 6.176 1.00 60.91 84 HIS A CA 1
ATOM 654 C C . HIS A 1 84 ? -9.969 23.086 4.856 1.00 60.91 84 HIS A C 1
ATOM 656 O O . HIS A 1 84 ? -10.486 22.541 3.886 1.00 60.91 84 HIS A O 1
ATOM 662 N N . LEU A 1 85 ? -8.709 23.539 4.812 1.00 59.44 85 LEU A N 1
ATOM 663 C CA . LEU A 1 85 ? -7.871 23.462 3.608 1.00 59.44 85 LEU A CA 1
ATOM 664 C C . LEU A 1 85 ? -7.532 22.012 3.223 1.00 59.44 85 LEU A C 1
ATOM 666 O O . LEU A 1 85 ? -7.537 21.663 2.043 1.00 59.44 85 LEU A O 1
ATOM 670 N N . TYR A 1 86 ? -7.264 21.163 4.217 1.00 59.62 86 TYR A N 1
ATOM 671 C CA . TYR A 1 86 ? -6.986 19.747 4.001 1.00 59.62 86 TYR A CA 1
ATOM 672 C C . TYR A 1 86 ? -8.208 19.013 3.439 1.00 59.62 86 TYR A C 1
ATOM 674 O O . TYR A 1 86 ? -8.088 18.302 2.446 1.00 59.62 86 TYR A O 1
ATOM 682 N N . LEU A 1 87 ? -9.390 19.224 4.028 1.00 58.56 87 LEU A N 1
ATOM 683 C CA . LEU A 1 87 ? -10.635 18.603 3.564 1.00 58.56 87 LEU A CA 1
ATOM 684 C C . LEU A 1 87 ? -11.040 19.100 2.166 1.00 58.56 87 LEU A C 1
ATOM 686 O O . LEU A 1 87 ? -11.355 18.284 1.306 1.00 58.56 87 LEU A O 1
ATOM 690 N N . TYR A 1 88 ? -10.916 20.403 1.897 1.00 56.88 88 TYR A N 1
ATOM 691 C CA . TYR A 1 88 ? -11.197 20.985 0.579 1.00 56.88 88 TYR A CA 1
ATOM 692 C C . TYR A 1 88 ? -10.322 20.387 -0.538 1.00 56.88 88 TYR A C 1
ATOM 694 O O . TYR A 1 88 ? -10.808 20.082 -1.628 1.00 56.88 88 TYR A O 1
ATOM 702 N N . ASN A 1 89 ? -9.028 20.178 -0.271 1.00 52.72 89 ASN A N 1
ATOM 703 C CA . ASN A 1 89 ? -8.129 19.554 -1.244 1.00 52.72 89 ASN A CA 1
ATOM 704 C C . ASN A 1 89 ? -8.472 18.074 -1.486 1.00 52.72 89 ASN A C 1
ATOM 706 O O . ASN A 1 89 ? -8.376 17.608 -2.621 1.00 52.72 89 ASN A O 1
ATOM 710 N N . GLN A 1 90 ? -8.920 17.341 -0.463 1.00 53.09 90 GLN A N 1
ATOM 711 C CA . GLN A 1 90 ? -9.367 15.950 -0.622 1.00 53.09 90 GLN A CA 1
ATOM 712 C C . GLN A 1 90 ? -10.644 15.849 -1.477 1.00 53.09 90 GLN A C 1
ATOM 714 O O . GLN A 1 90 ? -10.739 14.984 -2.350 1.00 53.09 90 GLN A O 1
ATOM 719 N N . GLU A 1 91 ? -11.600 16.766 -1.292 1.00 49.38 91 GLU A N 1
ATOM 720 C CA . GLU A 1 91 ? -12.851 16.806 -2.066 1.00 49.38 91 GLU A CA 1
ATOM 721 C C . GLU A 1 91 ? -12.615 17.132 -3.547 1.00 49.38 91 GLU A C 1
ATOM 723 O O . GLU A 1 91 ? -13.147 16.445 -4.419 1.00 49.38 91 GLU A O 1
ATOM 728 N N . LYS A 1 92 ? -11.745 18.102 -3.859 1.00 47.72 92 LYS A N 1
ATOM 729 C CA . LYS A 1 92 ? -11.383 18.419 -5.253 1.00 47.72 92 LYS A CA 1
ATOM 730 C C . LYS A 1 92 ? -10.647 17.289 -5.967 1.00 47.72 92 LYS A C 1
ATOM 732 O O . LYS A 1 92 ? -10.841 17.099 -7.162 1.00 47.72 92 LYS A O 1
ATOM 737 N N . THR A 1 93 ? -9.830 16.528 -5.245 1.00 44.81 93 THR A N 1
ATOM 738 C CA . THR A 1 93 ? -9.115 15.376 -5.820 1.00 44.81 93 THR A CA 1
ATOM 739 C C . THR A 1 93 ? -10.066 14.201 -6.086 1.00 44.81 93 THR A C 1
ATOM 741 O O . THR A 1 93 ? -9.803 13.386 -6.961 1.00 44.81 93 THR A O 1
ATOM 744 N N . SER A 1 94 ? -11.203 14.149 -5.382 1.00 42.22 94 SER A N 1
ATOM 745 C CA . SER A 1 94 ? -12.232 13.110 -5.532 1.00 42.22 94 SER A CA 1
ATOM 746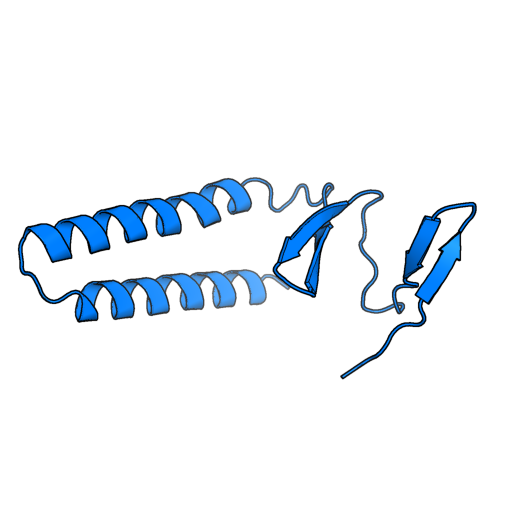 C C . SER A 1 94 ? -13.278 13.426 -6.613 1.00 42.22 94 SER A C 1
ATOM 748 O O . SER A 1 94 ? -13.937 12.511 -7.089 1.00 42.22 94 SER A O 1
ATOM 750 N N . GLN A 1 95 ? -13.436 14.696 -7.011 1.00 37.03 95 GLN A N 1
ATOM 751 C CA . GLN A 1 95 ? -14.359 15.130 -8.077 1.00 37.03 95 GLN A CA 1
ATOM 752 C C . GLN A 1 95 ? -13.785 14.998 -9.499 1.00 37.03 95 GLN A C 1
ATOM 754 O O . GLN A 1 95 ? -14.525 15.155 -10.466 1.00 37.03 95 GLN A O 1
ATOM 759 N N . CYS A 1 96 ? -12.488 14.710 -9.640 1.00 35.94 96 CYS A N 1
ATOM 760 C CA . CYS A 1 96 ? -11.839 14.444 -10.930 1.00 35.94 96 CYS A CA 1
ATOM 761 C C . CYS A 1 96 ? -11.818 12.948 -11.314 1.00 35.94 96 CYS A C 1
ATOM 763 O O . CYS A 1 96 ? -11.038 12.567 -12.187 1.00 35.94 96 CYS A O 1
ATOM 765 N N . TYR A 1 97 ? -12.646 12.120 -10.670 1.00 33.50 97 TYR A N 1
ATOM 766 C CA . TYR A 1 97 ? -12.811 10.690 -10.953 1.00 33.50 97 TYR A CA 1
ATOM 767 C C . TYR A 1 97 ? -14.234 10.367 -11.403 1.00 33.50 97 TYR A C 1
ATOM 769 O O . TYR A 1 97 ? -15.181 10.934 -10.812 1.00 33.50 97 TYR A O 1
#

Foldseek 3Di:
DDDWDWDDDPNDIDTDDDPVRDDPDDAWDWDDDPPDIDTHDPPPPVCPVPVVVVVVVVVVLVVVQVVCVVVVHDCVVSVVVSVVVVVVVVVVVVVVD

pLDDT: mean 74.36, std 18.06, range [33.5, 97.94]